Protein AF-A0A370KWW2-F1 (afdb_monomer_lite)

Radius of gyration: 15.04 Å; chains: 1; bounding box: 36×38×36 Å

Sequence (136 aa):
MAMVPVIGCPPPLTTPASGVYLFSEGGEHLYVGRSNRLRKRYFLHCRPGSQQNQASFAFRLAREATQQLEASYTKDGGRKQMVLQDGFRTAFEEAKARIRRMSYRFVEEADQTRQALLELYVSIALETPYNDFNTH

Structure (mmCIF, N/CA/C/O backbone):
data_AF-A0A370KWW2-F1
#
_entry.id   AF-A0A370KWW2-F1
#
loop_
_atom_site.group_PDB
_atom_site.id
_atom_site.type_symbol
_atom_site.label_atom_id
_atom_site.label_alt_id
_atom_site.label_comp_id
_atom_site.label_asym_id
_atom_site.label_entity_id
_atom_site.label_seq_id
_atom_site.pdbx_PDB_ins_code
_atom_site.Cartn_x
_atom_site.Cartn_y
_atom_site.Cartn_z
_atom_site.occupancy
_atom_site.B_iso_or_equiv
_atom_site.auth_seq_id
_atom_site.auth_comp_id
_atom_site.auth_asym_id
_atom_site.auth_atom_id
_atom_site.pdbx_PDB_model_num
ATOM 1 N N . MET A 1 1 ? 8.832 -15.904 -16.272 1.00 55.75 1 MET A N 1
ATOM 2 C CA . MET A 1 1 ? 8.065 -16.583 -15.202 1.00 55.75 1 MET A CA 1
ATOM 3 C C . MET A 1 1 ? 7.431 -15.525 -14.318 1.00 55.75 1 MET A C 1
ATOM 5 O O . MET A 1 1 ? 8.080 -14.516 -14.071 1.00 55.75 1 MET A O 1
ATOM 9 N N . ALA A 1 2 ? 6.183 -15.720 -13.887 1.00 75.88 2 ALA A N 1
ATOM 10 C CA . ALA A 1 2 ? 5.545 -14.815 -12.933 1.00 75.88 2 ALA A CA 1
ATOM 11 C C . ALA A 1 2 ? 6.259 -14.900 -11.576 1.00 75.88 2 ALA A C 1
ATOM 13 O O . ALA A 1 2 ? 6.710 -15.973 -11.176 1.00 75.88 2 ALA A O 1
ATOM 14 N N . MET A 1 3 ? 6.383 -13.774 -10.876 1.00 86.81 3 MET A N 1
ATOM 15 C CA . MET A 1 3 ? 7.008 -13.763 -9.557 1.00 86.81 3 MET A CA 1
ATOM 16 C C . MET A 1 3 ? 6.198 -14.579 -8.539 1.00 86.81 3 MET A C 1
ATOM 18 O O . MET A 1 3 ? 4.963 -14.551 -8.539 1.00 86.81 3 MET A O 1
ATOM 22 N N . VAL A 1 4 ? 6.895 -15.234 -7.613 1.00 90.38 4 VAL A N 1
ATOM 23 C CA . VAL A 1 4 ? 6.257 -15.844 -6.443 1.00 90.38 4 VAL A CA 1
ATOM 24 C C . VAL A 1 4 ? 5.911 -14.729 -5.441 1.00 90.38 4 VAL A C 1
ATOM 26 O O . VAL A 1 4 ? 6.783 -13.911 -5.136 1.00 90.38 4 VAL A O 1
ATOM 29 N N . PRO A 1 5 ? 4.664 -14.642 -4.939 1.00 92.38 5 PRO A N 1
ATOM 30 C CA . PRO A 1 5 ? 4.295 -13.629 -3.956 1.00 92.38 5 PRO A CA 1
ATOM 31 C C . PRO A 1 5 ? 5.030 -13.827 -2.631 1.00 92.38 5 PRO A C 1
ATOM 33 O O . PRO A 1 5 ? 5.235 -14.954 -2.184 1.00 92.38 5 PRO A O 1
ATOM 36 N N . VAL A 1 6 ? 5.347 -12.724 -1.958 1.00 93.62 6 VAL A N 1
ATOM 37 C CA . VAL A 1 6 ? 5.810 -12.743 -0.566 1.00 93.62 6 VAL A CA 1
ATOM 38 C C . VAL A 1 6 ? 4.588 -12.686 0.346 1.00 93.62 6 VAL A C 1
ATOM 40 O O . VAL A 1 6 ? 3.743 -11.814 0.168 1.00 93.62 6 VAL A O 1
ATOM 43 N N . ILE A 1 7 ? 4.473 -13.598 1.313 1.00 92.44 7 ILE A N 1
ATOM 44 C CA . ILE A 1 7 ? 3.294 -13.709 2.186 1.00 92.44 7 ILE A CA 1
ATOM 45 C C . ILE A 1 7 ? 3.735 -13.714 3.648 1.00 92.44 7 ILE A C 1
ATOM 47 O O . ILE A 1 7 ? 4.628 -14.470 4.025 1.00 92.44 7 ILE A O 1
ATOM 51 N N . GLY A 1 8 ? 3.105 -12.883 4.484 1.00 82.94 8 GLY A N 1
ATOM 52 C CA . GLY A 1 8 ? 3.254 -12.924 5.946 1.00 82.94 8 GLY A CA 1
ATOM 53 C C . GLY A 1 8 ? 4.632 -12.524 6.493 1.00 82.94 8 GLY A C 1
ATOM 54 O O . GLY A 1 8 ? 4.814 -12.432 7.710 1.00 82.94 8 GLY A O 1
ATOM 55 N N . CYS A 1 9 ? 5.601 -12.237 5.627 1.00 87.38 9 CYS A N 1
ATOM 56 C CA . CYS A 1 9 ? 6.950 -11.824 5.982 1.00 87.38 9 CYS A CA 1
ATOM 57 C C . CYS A 1 9 ? 7.374 -10.585 5.177 1.00 87.38 9 CYS A C 1
ATOM 59 O O . CYS A 1 9 ? 6.766 -10.254 4.158 1.00 87.38 9 CYS A O 1
ATOM 61 N N . PRO A 1 10 ? 8.387 -9.834 5.637 1.00 89.19 10 PRO A N 1
ATOM 62 C CA . PRO A 1 10 ? 8.954 -8.767 4.830 1.00 89.19 10 PRO A CA 1
ATOM 63 C C . PRO A 1 10 ? 9.483 -9.291 3.486 1.00 89.19 10 PRO A C 1
ATOM 65 O O . PRO A 1 10 ? 10.073 -10.372 3.469 1.00 89.19 10 PRO A O 1
ATOM 68 N N . PRO A 1 11 ? 9.382 -8.505 2.395 1.00 93.31 11 PRO A N 1
ATOM 69 C CA . PRO A 1 11 ? 10.062 -8.796 1.129 1.00 93.31 11 PRO A CA 1
ATOM 70 C C . PRO A 1 11 ? 11.548 -9.097 1.364 1.00 93.31 11 PRO A C 1
ATOM 72 O O . PRO A 1 11 ? 12.080 -8.602 2.356 1.00 93.31 11 PRO A O 1
ATOM 75 N N . PRO A 1 12 ? 12.255 -9.865 0.518 1.00 93.19 12 PRO A N 1
ATOM 76 C CA . PRO A 1 12 ? 13.677 -10.187 0.706 1.00 93.19 12 PRO A CA 1
ATOM 77 C C . PRO A 1 12 ? 14.591 -8.959 0.540 1.00 93.19 12 PRO A C 1
ATOM 79 O O . PRO A 1 12 ? 14.165 -7.905 0.064 1.00 93.19 12 PRO A O 1
ATOM 82 N N . LEU A 1 13 ? 15.851 -9.028 0.990 1.00 93.06 13 LEU A N 1
ATOM 83 C CA . LEU A 1 13 ? 16.800 -7.903 0.840 1.00 93.06 13 LEU A CA 1
ATOM 84 C C . LEU A 1 13 ? 17.185 -7.659 -0.624 1.00 93.06 13 LEU A C 1
ATOM 86 O O . LEU A 1 13 ? 17.543 -6.545 -0.977 1.00 93.06 13 LEU A O 1
ATOM 90 N N . THR A 1 14 ? 17.017 -8.676 -1.466 1.00 93.50 14 THR A N 1
ATOM 91 C CA . THR A 1 14 ? 17.179 -8.633 -2.923 1.00 93.50 14 THR A CA 1
ATOM 92 C C . THR A 1 14 ? 15.999 -7.983 -3.654 1.00 93.50 14 THR A C 1
ATOM 94 O O . THR A 1 14 ? 15.993 -7.951 -4.879 1.00 93.50 14 THR A O 1
ATOM 97 N N . THR A 1 15 ? 14.987 -7.479 -2.934 1.00 95.00 15 THR A N 1
ATOM 98 C CA . THR A 1 15 ? 13.885 -6.716 -3.543 1.00 95.00 15 THR A CA 1
ATOM 99 C C . THR A 1 15 ? 14.461 -5.509 -4.295 1.00 95.00 15 THR A C 1
ATOM 101 O O . THR A 1 15 ? 15.233 -4.764 -3.682 1.00 95.00 15 THR A O 1
ATOM 104 N N . PRO A 1 16 ? 14.070 -5.268 -5.561 1.00 95.88 16 PRO A N 1
ATOM 105 C CA . PRO A 1 16 ? 14.491 -4.088 -6.308 1.00 95.88 16 PRO A CA 1
ATOM 106 C C . PRO A 1 16 ? 14.210 -2.790 -5.549 1.00 95.88 16 PRO A C 1
ATOM 108 O O . PRO A 1 16 ? 13.286 -2.704 -4.731 1.00 95.88 16 PRO A O 1
ATOM 111 N N . ALA A 1 17 ? 15.005 -1.756 -5.813 1.00 95.88 17 ALA A N 1
ATOM 112 C CA . ALA A 1 17 ? 14.837 -0.480 -5.127 1.00 95.88 17 ALA A CA 1
ATOM 113 C C . ALA A 1 17 ? 13.503 0.181 -5.508 1.00 95.88 17 ALA A C 1
ATOM 115 O O . ALA A 1 17 ? 12.740 0.587 -4.624 1.00 95.88 17 ALA A O 1
ATOM 116 N N . SER A 1 18 ? 13.211 0.244 -6.808 1.00 97.69 18 SER A N 1
ATOM 117 C CA . SER A 1 18 ? 12.091 0.989 -7.376 1.00 97.69 18 SER A CA 1
ATOM 118 C C . SER A 1 18 ? 11.199 0.152 -8.287 1.00 97.69 18 SER A C 1
ATOM 120 O O . SER A 1 18 ? 11.667 -0.784 -8.932 1.00 97.69 18 SER A O 1
ATOM 122 N N . GLY A 1 19 ? 9.920 0.510 -8.361 1.00 97.94 19 GLY A N 1
ATOM 123 C CA . GLY A 1 19 ? 8.976 -0.136 -9.262 1.00 97.94 19 GLY A CA 1
ATOM 124 C C . GLY A 1 19 ? 7.533 -0.054 -8.789 1.00 97.94 19 GLY A C 1
ATOM 125 O O . GLY A 1 19 ? 7.166 0.802 -7.975 1.00 97.94 19 GLY A O 1
ATOM 126 N N . VAL A 1 20 ? 6.723 -0.987 -9.282 1.00 98.31 20 VAL A N 1
ATOM 127 C CA . VAL A 1 20 ? 5.297 -1.122 -8.959 1.00 98.31 20 VAL A CA 1
ATOM 128 C C . VAL A 1 20 ? 5.089 -2.347 -8.078 1.00 98.31 20 VAL A C 1
ATOM 130 O O . VAL A 1 20 ? 5.753 -3.364 -8.259 1.00 98.31 20 VAL A O 1
ATOM 133 N N . TYR A 1 21 ? 4.180 -2.253 -7.113 1.00 97.69 21 TYR A N 1
ATOM 134 C CA . TYR A 1 21 ? 3.802 -3.331 -6.208 1.00 97.69 21 TYR A CA 1
ATOM 135 C C . TYR A 1 21 ? 2.292 -3.531 -6.151 1.00 97.69 21 TYR A C 1
ATOM 137 O O . TYR A 1 21 ? 1.522 -2.618 -6.432 1.00 97.69 21 TYR A O 1
ATOM 145 N N . LEU A 1 22 ? 1.889 -4.727 -5.734 1.00 97.88 22 LEU A N 1
ATOM 146 C CA . LEU A 1 22 ? 0.509 -5.181 -5.647 1.00 97.88 22 LEU A CA 1
ATOM 147 C C . LEU A 1 22 ? 0.295 -5.938 -4.332 1.00 97.88 22 LEU A C 1
ATOM 149 O O . LEU A 1 22 ? 1.064 -6.844 -4.004 1.00 97.88 22 LEU A O 1
ATOM 153 N N . PHE A 1 23 ? -0.773 -5.593 -3.618 1.00 98.06 23 PHE A N 1
ATOM 154 C CA . PHE A 1 23 ? -1.318 -6.386 -2.521 1.00 98.06 23 PHE A CA 1
ATOM 155 C C . PHE A 1 23 ? -2.524 -7.199 -2.997 1.00 98.06 23 PHE A C 1
ATOM 157 O O . PHE A 1 23 ? -3.380 -6.703 -3.733 1.00 98.06 23 PHE A O 1
ATOM 164 N N . SER A 1 24 ? -2.586 -8.461 -2.585 1.00 97.50 24 SER A N 1
ATOM 165 C CA . SER A 1 24 ? -3.676 -9.381 -2.918 1.00 97.50 24 SER A CA 1
ATOM 166 C C . SER A 1 24 ? -4.073 -10.232 -1.714 1.00 97.50 24 SER A C 1
ATOM 168 O O . SER A 1 24 ? -3.217 -10.619 -0.918 1.00 97.50 24 SER A O 1
ATOM 170 N N . GLU A 1 25 ? -5.350 -10.570 -1.602 1.00 96.44 25 GLU A N 1
ATOM 171 C CA . GLU A 1 25 ? -5.898 -11.409 -0.533 1.00 96.44 25 GLU A CA 1
ATOM 172 C C . GLU A 1 25 ? -6.918 -12.380 -1.126 1.00 96.44 25 GLU A C 1
ATOM 174 O O . GLU A 1 25 ? -7.684 -11.994 -1.995 1.00 96.44 25 GLU A O 1
ATOM 179 N N . GLY A 1 26 ? -6.897 -13.654 -0.722 1.00 92.94 26 GLY A N 1
ATOM 180 C CA . GLY A 1 26 ? -7.893 -14.631 -1.191 1.00 92.94 26 GLY A CA 1
ATOM 181 C C . GLY A 1 26 ? -7.923 -14.884 -2.708 1.00 92.94 26 GLY A C 1
ATOM 182 O O . GLY A 1 26 ? -8.886 -15.452 -3.200 1.00 92.94 26 GLY A O 1
ATOM 183 N N . GLY A 1 27 ? -6.888 -14.479 -3.452 1.00 90.88 27 GLY A N 1
ATOM 184 C CA . GLY A 1 27 ? -6.866 -14.529 -4.921 1.00 90.88 27 GLY A CA 1
ATOM 185 C C . GLY A 1 27 ? -7.273 -13.217 -5.599 1.00 90.88 27 GLY A C 1
ATOM 186 O O . GLY A 1 27 ? -6.996 -13.053 -6.782 1.00 90.88 27 GLY A O 1
ATOM 187 N N . GLU A 1 28 ? -7.817 -12.257 -4.853 1.00 96.44 28 GLU A N 1
ATOM 188 C CA . GLU A 1 28 ? -8.238 -10.953 -5.364 1.00 96.44 28 GLU A CA 1
ATOM 189 C C . GLU A 1 28 ? -7.110 -9.921 -5.316 1.00 96.44 28 GLU A C 1
ATOM 191 O O . GLU A 1 28 ? -6.286 -9.891 -4.395 1.00 96.44 28 GLU A O 1
ATOM 196 N N . HIS A 1 29 ? -7.074 -9.043 -6.315 1.00 97.56 29 HIS A N 1
ATOM 197 C CA . HIS A 1 29 ? -6.109 -7.956 -6.427 1.00 97.56 29 HIS A CA 1
ATOM 198 C C . HIS A 1 29 ? -6.703 -6.682 -5.835 1.00 97.56 29 HIS A C 1
ATOM 200 O O . HIS A 1 29 ? -7.674 -6.151 -6.352 1.00 97.56 29 HIS A O 1
ATOM 206 N N . LEU A 1 30 ? -6.129 -6.188 -4.736 1.00 97.81 30 LEU A N 1
ATOM 207 C CA . LEU A 1 30 ? -6.792 -5.164 -3.926 1.00 97.81 30 LEU A CA 1
ATOM 208 C C . LEU A 1 30 ? -6.211 -3.768 -4.126 1.00 97.81 30 LEU A C 1
ATOM 210 O O . LEU A 1 30 ? -6.953 -2.792 -4.227 1.00 97.81 30 LEU A O 1
ATOM 214 N N . TYR A 1 31 ? -4.882 -3.663 -4.150 1.00 98.06 31 TYR A N 1
ATOM 215 C CA . TYR A 1 31 ? -4.211 -2.369 -4.168 1.00 98.06 31 TYR A CA 1
ATOM 216 C C . TYR A 1 31 ? -2.878 -2.418 -4.900 1.00 98.06 31 TYR A C 1
ATOM 218 O O . TYR A 1 31 ? -1.985 -3.188 -4.536 1.00 98.06 31 TYR A O 1
ATOM 226 N N . VAL A 1 32 ? -2.723 -1.531 -5.873 1.00 98.12 32 VAL A N 1
ATOM 227 C CA . VAL A 1 32 ? -1.484 -1.271 -6.603 1.00 98.12 32 VAL A CA 1
ATOM 228 C C . VAL A 1 32 ? -0.857 0.014 -6.083 1.00 98.12 32 VAL A C 1
ATOM 230 O O . VAL A 1 32 ? -1.549 0.977 -5.753 1.00 98.12 32 VAL A O 1
ATOM 233 N N . GLY A 1 33 ? 0.467 0.070 -6.040 1.00 97.19 33 GLY A N 1
ATOM 234 C CA . GLY A 1 33 ? 1.142 1.351 -5.927 1.00 97.19 33 GLY A CA 1
ATOM 235 C C . GLY A 1 33 ? 2.536 1.338 -6.526 1.00 97.19 33 GLY A C 1
ATOM 236 O O . GLY A 1 33 ? 3.084 0.279 -6.812 1.00 97.19 33 GLY A O 1
ATOM 237 N N . ARG A 1 34 ? 3.157 2.509 -6.644 1.00 97.12 34 ARG A N 1
ATOM 238 C CA . ARG A 1 34 ? 4.580 2.629 -7.010 1.00 97.12 34 ARG A CA 1
ATOM 239 C C . ARG A 1 34 ? 5.457 3.174 -5.892 1.00 97.12 34 ARG A C 1
ATOM 241 O O . ARG A 1 34 ? 4.981 3.786 -4.930 1.00 97.12 34 ARG A O 1
ATOM 248 N N . SER A 1 35 ? 6.757 2.912 -5.970 1.00 97.50 35 SER A N 1
ATOM 249 C CA . SER A 1 35 ? 7.726 3.442 -5.013 1.00 97.50 35 SER A CA 1
ATOM 250 C C . SER A 1 35 ? 9.149 3.365 -5.535 1.00 97.50 35 SER A C 1
ATOM 252 O O . SER A 1 35 ? 9.519 2.378 -6.150 1.00 97.50 35 SER A O 1
ATOM 254 N N . ASN A 1 36 ? 9.988 4.317 -5.118 1.00 97.69 36 ASN A N 1
ATOM 255 C CA . ASN A 1 36 ? 11.448 4.237 -5.257 1.00 97.69 36 ASN A CA 1
ATOM 256 C C . ASN A 1 36 ? 12.137 3.508 -4.094 1.00 97.69 36 ASN A C 1
ATOM 258 O O . ASN A 1 36 ? 13.359 3.549 -3.967 1.00 97.69 36 ASN A O 1
ATOM 262 N N . ARG A 1 37 ? 11.351 2.928 -3.177 1.00 96.75 37 ARG A N 1
ATOM 263 C CA . ARG A 1 37 ? 11.828 2.154 -2.024 1.00 96.75 37 ARG A CA 1
ATOM 264 C C . ARG A 1 37 ? 10.840 1.024 -1.709 1.00 96.75 37 ARG A C 1
ATOM 266 O O . ARG A 1 37 ? 10.222 1.045 -0.643 1.00 96.75 37 ARG A O 1
ATOM 273 N N . LEU A 1 38 ? 10.677 0.056 -2.614 1.00 96.94 38 LEU A N 1
ATOM 274 C CA . LEU A 1 38 ? 9.656 -1.010 -2.548 1.00 96.94 38 LEU A CA 1
ATOM 275 C C . LEU A 1 38 ? 9.597 -1.712 -1.184 1.00 96.94 38 LEU A C 1
ATOM 277 O O . LEU A 1 38 ? 8.570 -1.682 -0.502 1.00 96.94 38 LEU A O 1
ATOM 281 N N . ARG A 1 39 ? 10.735 -2.239 -0.712 1.00 96.56 39 ARG A N 1
ATOM 282 C CA . ARG A 1 39 ? 10.822 -2.902 0.601 1.00 96.56 39 ARG A CA 1
ATOM 283 C C . ARG A 1 39 ? 10.386 -1.980 1.747 1.00 96.56 39 ARG A C 1
ATOM 285 O O . ARG A 1 39 ? 9.675 -2.409 2.652 1.00 96.56 39 ARG A O 1
ATOM 292 N N . LYS A 1 40 ? 10.789 -0.703 1.725 1.00 96.56 40 LYS A N 1
ATOM 293 C CA . LYS A 1 40 ? 10.369 0.281 2.740 1.00 96.56 40 LYS A CA 1
ATOM 294 C C . LYS A 1 40 ? 8.869 0.552 2.644 1.00 96.56 40 LYS A C 1
ATOM 296 O O . LYS A 1 40 ? 8.214 0.664 3.676 1.00 96.56 40 LYS A O 1
ATOM 301 N N . ARG A 1 41 ? 8.325 0.652 1.429 1.00 96.56 41 ARG A N 1
ATOM 302 C CA . ARG A 1 41 ? 6.905 0.921 1.186 1.00 96.56 41 ARG A CA 1
ATOM 303 C C . ARG A 1 41 ? 6.010 -0.201 1.703 1.00 96.56 41 ARG A C 1
ATOM 305 O O . ARG A 1 41 ? 4.987 0.119 2.295 1.00 96.56 41 ARG A O 1
ATOM 312 N N . TYR A 1 42 ? 6.429 -1.463 1.585 1.00 96.56 42 TYR A N 1
ATOM 313 C CA . TYR A 1 42 ? 5.757 -2.587 2.246 1.00 96.56 42 TYR A CA 1
ATOM 314 C C . TYR A 1 42 ? 5.591 -2.336 3.753 1.00 96.56 42 TYR A C 1
ATOM 316 O O . TYR A 1 42 ? 4.472 -2.318 4.261 1.00 96.56 42 TYR A O 1
ATOM 324 N N . PHE A 1 43 ? 6.686 -2.033 4.464 1.00 96.38 43 PHE A N 1
ATOM 325 C CA . PHE A 1 43 ? 6.616 -1.751 5.902 1.00 96.38 43 PHE A CA 1
ATOM 326 C C . PHE A 1 43 ? 5.733 -0.549 6.224 1.00 96.38 43 PHE A C 1
ATOM 328 O O . PHE A 1 43 ? 5.028 -0.573 7.225 1.00 96.38 43 PHE A O 1
ATOM 335 N N . LEU A 1 44 ? 5.763 0.494 5.391 1.00 96.56 44 LEU A N 1
ATOM 336 C CA . LEU A 1 44 ? 4.930 1.676 5.592 1.00 96.56 44 LEU A CA 1
ATOM 337 C C . LEU A 1 44 ? 3.428 1.385 5.505 1.00 96.56 44 LEU A C 1
ATOM 339 O O . LEU A 1 44 ? 2.664 2.145 6.083 1.00 96.56 44 LEU A O 1
ATOM 343 N N . HIS A 1 45 ? 3.008 0.320 4.820 1.00 96.00 45 HIS A N 1
ATOM 344 C CA . HIS A 1 45 ? 1.598 -0.069 4.746 1.00 96.00 45 HIS A CA 1
ATOM 345 C C . HIS A 1 45 ? 1.138 -0.955 5.905 1.00 96.00 45 HIS A C 1
ATOM 347 O O . HIS A 1 45 ? -0.056 -0.996 6.176 1.00 96.00 45 HIS A O 1
ATOM 353 N N . CYS A 1 46 ? 2.048 -1.659 6.586 1.00 94.88 46 CYS 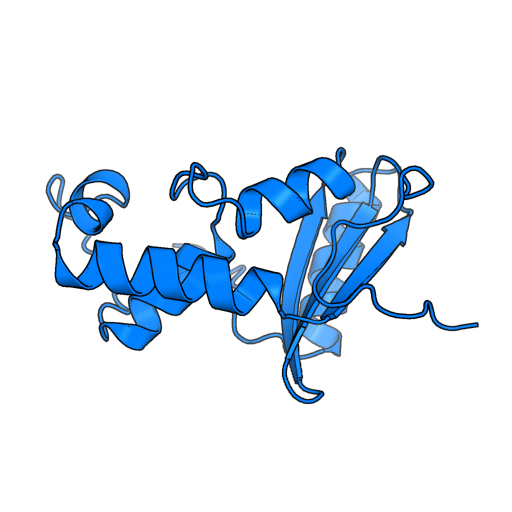A N 1
ATOM 354 C CA . CYS A 1 46 ? 1.668 -2.717 7.528 1.00 94.88 46 CYS A CA 1
ATOM 355 C C . CYS A 1 46 ? 2.311 -2.622 8.923 1.00 94.88 46 CYS A C 1
ATOM 357 O O . CYS A 1 46 ? 2.011 -3.439 9.796 1.00 94.88 46 CYS A O 1
ATOM 359 N N . ARG A 1 47 ? 3.259 -1.705 9.161 1.00 94.81 47 ARG A N 1
ATOM 360 C CA . ARG A 1 47 ? 3.924 -1.586 10.468 1.00 94.81 47 ARG A CA 1
ATOM 361 C C . ARG A 1 47 ? 2.994 -0.877 11.464 1.00 94.81 47 ARG A C 1
ATOM 363 O O . ARG A 1 47 ? 2.448 0.163 11.112 1.00 94.81 47 ARG A O 1
ATOM 370 N N . PRO A 1 48 ? 2.897 -1.333 12.728 1.00 92.31 48 PRO A N 1
ATOM 371 C CA . PRO A 1 48 ? 2.058 -0.672 13.734 1.00 92.31 48 PRO A CA 1
ATOM 372 C C . PRO A 1 48 ? 2.338 0.832 13.887 1.00 92.31 48 PRO A C 1
ATOM 374 O O . PRO A 1 48 ? 1.419 1.632 13.933 1.00 92.31 48 PRO A O 1
ATOM 377 N N . GLY A 1 49 ? 3.603 1.261 13.835 1.00 92.38 49 GLY A N 1
ATOM 378 C CA . GLY A 1 49 ? 3.961 2.687 13.919 1.00 92.38 49 GLY A CA 1
ATOM 379 C C . GLY A 1 49 ? 3.714 3.524 12.653 1.00 92.38 49 GLY A C 1
ATOM 380 O O . GLY A 1 49 ? 4.062 4.703 12.641 1.00 92.38 49 GLY A O 1
ATOM 381 N N . SER A 1 50 ? 3.192 2.942 11.569 1.00 92.19 50 SER A N 1
ATOM 382 C CA . SER A 1 50 ? 2.942 3.673 10.325 1.00 92.19 50 SER A CA 1
ATOM 383 C C . SER A 1 50 ? 1.724 4.579 10.435 1.00 92.19 50 SER A C 1
ATOM 385 O O . SER A 1 50 ? 0.640 4.154 10.836 1.00 92.19 50 SER A O 1
ATOM 387 N N . GLN A 1 51 ? 1.923 5.834 10.040 1.00 91.25 51 GLN A N 1
ATOM 388 C CA . GLN A 1 51 ? 0.899 6.874 10.075 1.00 91.25 51 GLN A CA 1
ATOM 389 C C . GLN A 1 51 ? -0.017 6.797 8.844 1.00 91.25 51 GLN A C 1
ATOM 391 O O . GLN A 1 51 ? 0.339 6.250 7.800 1.00 91.25 51 GLN A O 1
ATOM 396 N N . GLN A 1 52 ? -1.188 7.418 8.928 1.00 86.50 52 GLN A N 1
ATOM 397 C CA . GLN A 1 52 ? -2.207 7.478 7.876 1.00 86.50 52 GLN A CA 1
ATOM 398 C C . GLN A 1 52 ? -1.732 8.059 6.538 1.00 86.50 52 GLN A C 1
ATOM 400 O O . GLN A 1 52 ? -2.231 7.679 5.484 1.00 86.50 52 GLN A O 1
ATOM 405 N N . ASN A 1 53 ? -0.754 8.968 6.547 1.00 87.12 53 ASN A N 1
ATOM 406 C CA . ASN A 1 53 ? -0.154 9.501 5.318 1.00 87.12 53 ASN A CA 1
ATOM 407 C C . ASN A 1 53 ? 0.845 8.526 4.665 1.00 87.12 53 ASN A C 1
ATOM 409 O O . ASN A 1 53 ? 1.222 8.712 3.511 1.00 87.12 53 ASN A O 1
ATOM 413 N N . GLN A 1 54 ? 1.284 7.499 5.394 1.00 92.31 54 GLN A N 1
ATOM 414 C CA . GLN A 1 54 ? 2.209 6.472 4.922 1.00 92.31 54 GLN A CA 1
ATOM 415 C C . GLN A 1 54 ? 1.467 5.206 4.475 1.00 92.31 54 GLN A C 1
ATOM 417 O O . GLN A 1 54 ? 1.817 4.653 3.432 1.00 92.31 54 GLN A O 1
ATOM 422 N N . ALA A 1 55 ? 0.436 4.799 5.223 1.00 93.81 55 ALA A N 1
ATOM 423 C CA . ALA A 1 55 ? -0.369 3.598 4.993 1.00 93.81 55 ALA A CA 1
ATOM 424 C C . ALA A 1 55 ? -1.715 3.935 4.326 1.00 93.81 55 ALA A C 1
ATOM 426 O O . ALA A 1 55 ? -2.788 3.693 4.879 1.00 93.81 55 ALA A O 1
ATOM 427 N N . SER A 1 56 ? -1.666 4.527 3.130 1.00 92.50 56 SER A N 1
ATOM 428 C CA . SER A 1 56 ? -2.869 4.966 2.407 1.00 92.50 56 SER A CA 1
ATOM 429 C C . SER A 1 56 ? -3.858 3.830 2.138 1.00 92.50 56 SER A C 1
ATOM 431 O O . SER A 1 56 ? -5.062 4.064 2.163 1.00 92.50 56 SER A O 1
ATOM 433 N N . PHE A 1 57 ? -3.365 2.608 1.915 1.00 95.88 57 PHE A N 1
ATOM 434 C CA . PHE A 1 57 ? -4.223 1.444 1.707 1.00 95.88 57 PHE A CA 1
ATOM 435 C C . PHE A 1 57 ? -4.940 1.033 3.002 1.00 95.88 57 PHE A C 1
ATOM 437 O O . PHE A 1 57 ? -6.160 0.899 3.004 1.00 95.88 57 PHE A O 1
ATOM 444 N N . ALA A 1 58 ? -4.219 0.965 4.129 1.00 96.44 58 ALA A N 1
ATOM 445 C CA . ALA A 1 58 ? -4.821 0.685 5.435 1.00 96.44 58 ALA A CA 1
ATOM 446 C C . ALA A 1 58 ? -5.901 1.713 5.800 1.00 96.44 58 ALA A C 1
ATOM 448 O O . ALA A 1 58 ? -6.937 1.367 6.355 1.00 96.44 58 ALA A O 1
ATOM 449 N N . PHE A 1 59 ? -5.683 2.981 5.441 1.00 93.44 59 PHE A N 1
ATOM 450 C CA . PHE A 1 59 ? -6.660 4.040 5.669 1.00 93.44 59 PHE A CA 1
ATOM 451 C C . PHE A 1 59 ? -7.947 3.823 4.860 1.00 93.44 59 PHE A C 1
ATOM 453 O O . PHE A 1 59 ? -9.032 4.034 5.389 1.00 93.44 59 PHE A O 1
ATOM 460 N N . ARG A 1 60 ? -7.849 3.375 3.598 1.00 93.12 60 ARG A N 1
ATOM 461 C CA . ARG A 1 60 ? -9.023 3.054 2.763 1.00 93.12 60 ARG A CA 1
ATOM 462 C C . ARG A 1 60 ? -9.819 1.880 3.339 1.00 93.12 60 ARG A C 1
ATOM 464 O O . ARG A 1 60 ? -11.030 2.001 3.477 1.00 93.12 60 ARG A O 1
ATOM 471 N N . LEU A 1 61 ? -9.135 0.815 3.760 1.00 95.56 61 LEU A N 1
ATOM 472 C CA . LEU A 1 61 ? -9.761 -0.327 4.436 1.00 95.56 61 LEU A CA 1
ATOM 473 C C . LEU A 1 61 ? -10.471 0.086 5.734 1.00 95.56 61 LEU A C 1
ATOM 475 O O . LEU A 1 61 ? -11.586 -0.348 5.995 1.00 95.56 61 LEU A O 1
ATOM 479 N N . ALA A 1 62 ? -9.854 0.963 6.533 1.00 94.88 62 ALA A N 1
ATOM 480 C CA . ALA A 1 62 ? -10.459 1.454 7.769 1.00 94.88 62 ALA A CA 1
ATOM 481 C C . ALA A 1 62 ? -11.729 2.283 7.515 1.00 94.88 62 ALA A C 1
ATOM 483 O O . ALA A 1 62 ? -12.704 2.154 8.253 1.00 94.88 62 ALA A O 1
ATOM 484 N N . ARG A 1 63 ? -11.750 3.109 6.459 1.00 91.38 63 ARG A N 1
ATOM 485 C CA . ARG A 1 63 ? -12.952 3.866 6.059 1.00 91.38 63 ARG A CA 1
ATOM 486 C C . ARG A 1 63 ? -14.096 2.955 5.651 1.00 91.38 63 ARG A C 1
ATOM 488 O O . ARG A 1 63 ? -15.226 3.203 6.046 1.00 91.38 63 ARG A O 1
ATOM 495 N N . GLU A 1 64 ? -13.798 1.916 4.882 1.00 92.75 64 GLU A N 1
ATOM 496 C CA . GLU A 1 64 ? -14.791 0.919 4.492 1.00 92.75 64 GLU A CA 1
ATOM 497 C C . GLU A 1 64 ? -15.345 0.178 5.713 1.00 92.75 64 GLU A C 1
ATOM 499 O O . GLU A 1 64 ? -16.557 0.146 5.907 1.00 92.75 64 GLU A O 1
ATOM 504 N N . ALA A 1 65 ? -14.469 -0.309 6.598 1.00 92.75 65 ALA A N 1
ATOM 505 C CA . ALA A 1 65 ? -14.862 -1.019 7.816 1.00 92.75 65 ALA A CA 1
ATOM 506 C C . ALA A 1 65 ? -15.706 -0.163 8.778 1.00 92.75 65 ALA A C 1
ATOM 508 O O . ALA A 1 65 ? -16.562 -0.682 9.489 1.00 92.75 65 ALA A O 1
ATOM 509 N N . THR A 1 66 ? -15.476 1.151 8.801 1.00 91.12 66 THR A N 1
ATOM 510 C CA . THR A 1 66 ? -16.224 2.107 9.638 1.00 91.12 66 THR A CA 1
ATOM 511 C C . THR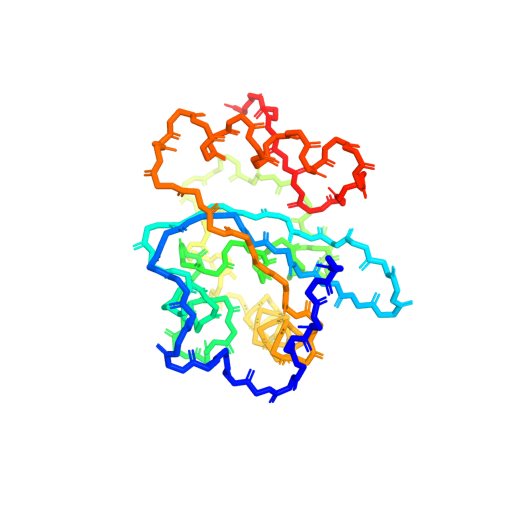 A 1 66 ? -17.393 2.775 8.914 1.00 91.12 66 THR A C 1
ATOM 513 O O . THR A 1 66 ? -18.049 3.634 9.498 1.00 91.12 66 THR A O 1
ATOM 516 N N . GLN A 1 67 ? -17.653 2.412 7.652 1.00 86.75 67 GLN A N 1
ATOM 517 C CA . GLN A 1 67 ? -18.644 3.046 6.773 1.00 86.75 67 GLN A CA 1
ATOM 518 C C . GLN A 1 67 ? -18.469 4.574 6.621 1.00 86.75 67 GLN A C 1
ATOM 520 O O . GLN A 1 67 ? -19.395 5.290 6.246 1.00 86.75 67 GLN A O 1
ATOM 525 N N . GLN A 1 68 ? -17.260 5.094 6.860 1.00 78.62 68 GLN A N 1
ATOM 526 C CA . GLN A 1 68 ? -16.900 6.510 6.714 1.00 78.62 68 GLN A CA 1
ATOM 527 C C . GLN A 1 68 ? -16.320 6.786 5.315 1.00 78.62 68 GLN A C 1
ATOM 529 O O . GLN A 1 68 ? -15.176 7.233 5.160 1.00 78.62 68 GLN A O 1
ATOM 534 N N . LEU A 1 69 ? -17.097 6.468 4.275 1.00 68.75 69 LEU A N 1
ATOM 535 C CA . LEU A 1 69 ? -16.661 6.473 2.870 1.00 68.75 69 LEU A CA 1
ATOM 536 C C . LEU A 1 69 ? -16.533 7.879 2.256 1.00 68.75 69 LEU A C 1
ATOM 538 O O . LEU A 1 69 ? -15.702 8.082 1.370 1.00 68.75 69 LEU A O 1
ATOM 542 N N . GLU A 1 70 ? -17.260 8.866 2.782 1.00 62.53 70 GLU A N 1
ATOM 543 C CA . GLU A 1 70 ? -17.260 10.254 2.297 1.00 62.53 70 GLU A CA 1
ATOM 544 C C . GLU A 1 70 ? -16.193 11.110 2.981 1.00 62.53 70 GLU A C 1
ATOM 546 O O . GLU A 1 70 ? -15.932 10.973 4.181 1.00 62.53 70 GLU A O 1
ATOM 551 N N . ALA A 1 71 ? -15.475 11.925 2.201 1.00 59.34 71 ALA A N 1
ATOM 552 C CA . ALA A 1 71 ? -14.462 12.818 2.753 1.00 59.34 71 ALA A CA 1
ATOM 553 C C . ALA A 1 71 ? -15.180 14.014 3.383 1.00 59.34 71 ALA A C 1
ATOM 555 O O . ALA A 1 71 ? -15.807 14.804 2.683 1.00 59.34 71 ALA A O 1
ATOM 556 N N . SER A 1 72 ? -15.104 14.180 4.704 1.00 55.44 72 SER A N 1
ATOM 557 C CA . SER A 1 72 ? -15.645 15.387 5.325 1.00 55.44 72 SER A CA 1
ATOM 558 C C . SER A 1 72 ? -14.726 16.567 4.997 1.00 55.44 72 SER A C 1
ATOM 560 O O . SER A 1 72 ? -13.630 16.674 5.549 1.00 55.44 72 SER A O 1
ATOM 562 N N . TYR A 1 73 ? -15.171 17.464 4.113 1.00 52.22 73 TYR A N 1
ATOM 563 C CA . TYR A 1 73 ? -14.481 18.708 3.730 1.00 52.22 73 TYR A CA 1
ATOM 564 C C . TYR A 1 73 ? -14.471 19.779 4.848 1.00 52.22 73 TYR A C 1
ATOM 566 O O . TYR A 1 73 ? -14.312 20.971 4.590 1.00 52.22 73 TYR A O 1
ATOM 574 N N . THR A 1 74 ? -14.635 19.381 6.111 1.00 50.09 74 THR A N 1
ATOM 575 C CA . THR A 1 74 ? -14.549 20.268 7.274 1.00 50.09 74 THR A CA 1
ATOM 576 C C . THR A 1 74 ? -13.131 20.257 7.848 1.00 50.09 74 THR A C 1
ATOM 578 O O . THR A 1 74 ? -12.427 19.245 7.815 1.00 50.09 74 THR A O 1
ATOM 581 N N . LYS A 1 75 ? -12.687 21.394 8.405 1.00 48.00 75 LYS A N 1
ATOM 582 C CA . LYS A 1 75 ? -11.360 21.525 9.043 1.00 48.00 75 LYS A CA 1
ATOM 583 C C . LYS A 1 75 ? -11.134 20.501 10.172 1.00 48.00 75 LYS A C 1
ATOM 585 O O . LYS A 1 75 ? -9.992 20.113 10.406 1.00 48.00 75 LYS A O 1
ATOM 590 N N . ASP A 1 76 ? -12.215 20.007 10.776 1.00 47.59 76 ASP A N 1
ATOM 591 C CA . ASP A 1 76 ? -12.230 19.013 11.859 1.00 47.59 76 ASP A CA 1
ATOM 592 C C . ASP A 1 76 ? -12.295 17.549 11.372 1.00 47.59 76 ASP A C 1
ATOM 594 O O . ASP A 1 76 ? -12.347 16.619 12.173 1.00 47.59 76 ASP A O 1
ATOM 598 N N . GLY A 1 77 ? -12.267 17.324 10.056 1.00 54.06 77 GLY A N 1
ATOM 599 C CA . GLY A 1 77 ? -12.461 16.019 9.417 1.00 54.06 77 GLY A CA 1
ATOM 600 C C . GLY A 1 77 ? -11.236 15.451 8.692 1.00 54.06 77 GLY A C 1
ATOM 601 O O . GLY A 1 77 ? -11.322 14.468 7.957 1.00 54.06 77 GLY A O 1
ATOM 602 N N . GLY A 1 78 ? -10.068 16.076 8.859 1.00 67.69 78 GLY A N 1
ATOM 603 C CA . GLY A 1 78 ? -8.840 15.629 8.206 1.00 67.69 78 GLY A CA 1
ATOM 604 C C . GLY A 1 78 ? -8.381 14.244 8.685 1.00 67.69 78 GLY A C 1
ATOM 605 O O . GLY A 1 78 ? -8.620 13.849 9.825 1.00 67.69 78 GLY A O 1
ATOM 606 N N . ARG A 1 79 ? -7.615 13.525 7.848 1.00 73.19 79 ARG A N 1
ATOM 607 C CA . ARG A 1 79 ? -7.114 12.159 8.143 1.00 73.19 79 ARG A CA 1
ATOM 608 C C . ARG A 1 79 ? -6.466 12.005 9.528 1.00 73.19 79 ARG A C 1
ATOM 610 O O . ARG A 1 79 ? -6.532 10.933 10.112 1.00 73.19 79 ARG A O 1
ATOM 617 N N . LYS A 1 80 ? -5.808 13.057 10.036 1.00 75.88 80 LYS A N 1
ATOM 618 C CA . LYS A 1 80 ? -5.200 13.072 11.378 1.00 75.88 80 LYS A CA 1
ATOM 619 C C . LYS A 1 80 ? -6.246 12.972 12.492 1.00 75.88 80 LYS A C 1
ATOM 621 O O . LYS A 1 80 ? -6.014 12.235 13.437 1.00 75.88 80 LYS A O 1
ATOM 626 N N . GLN A 1 81 ? -7.366 13.681 12.364 1.00 75.88 81 GLN A N 1
ATOM 627 C CA . GLN A 1 81 ? -8.427 13.708 13.369 1.00 75.88 81 GLN A CA 1
ATOM 628 C C . GLN A 1 81 ? -9.245 12.412 13.352 1.00 75.88 81 GLN A C 1
ATOM 630 O O . GLN A 1 81 ? -9.576 11.890 14.411 1.00 75.88 81 GLN A O 1
ATOM 635 N N . MET A 1 82 ? -9.490 11.838 12.166 1.00 78.31 82 MET A N 1
ATOM 636 C CA . MET A 1 82 ? -10.193 10.553 12.040 1.00 78.31 82 MET A CA 1
ATOM 637 C C . MET A 1 82 ? -9.476 9.433 12.801 1.00 78.31 82 MET A C 1
ATOM 639 O O . MET A 1 82 ? -10.109 8.695 13.541 1.00 78.31 82 MET A O 1
ATOM 643 N N . VAL A 1 83 ? -8.144 9.354 12.709 1.00 79.00 83 VAL A N 1
ATOM 644 C CA . VAL A 1 83 ? -7.347 8.329 13.416 1.00 79.00 83 VAL A CA 1
ATOM 645 C C . VAL A 1 83 ? -7.366 8.493 14.941 1.00 79.00 83 VAL A C 1
ATOM 647 O O . VAL A 1 83 ? -7.000 7.565 15.657 1.00 79.00 83 VAL A O 1
ATOM 650 N N . LEU A 1 84 ? -7.805 9.639 15.468 1.00 83.38 84 LEU A N 1
ATOM 651 C CA . LEU A 1 84 ? -7.981 9.823 16.910 1.00 83.38 84 LEU A CA 1
ATOM 652 C C . LEU A 1 84 ? -9.300 9.234 17.422 1.00 83.38 84 LEU A C 1
ATOM 654 O O . LEU A 1 84 ? -9.398 8.968 18.616 1.00 83.38 84 LEU A O 1
ATOM 658 N N . GLN A 1 85 ? -10.282 8.993 16.546 1.00 85.44 85 GLN A N 1
ATOM 659 C CA . GLN A 1 85 ? -11.532 8.332 16.915 1.00 85.44 85 GLN A CA 1
ATOM 660 C C . GLN A 1 85 ? -11.254 6.860 17.226 1.00 85.44 85 GLN A C 1
ATOM 662 O O . GLN A 1 85 ? -10.703 6.146 16.389 1.00 85.44 85 GLN A O 1
ATOM 667 N N . ASP A 1 86 ? -11.651 6.395 18.410 1.00 82.94 86 ASP A N 1
ATOM 668 C CA . ASP A 1 86 ? -11.294 5.058 18.899 1.00 82.94 86 ASP A CA 1
ATOM 669 C C . ASP A 1 86 ? -11.699 3.937 17.926 1.00 82.94 86 ASP A C 1
ATOM 671 O O . ASP A 1 86 ? -10.891 3.051 17.647 1.00 82.94 86 ASP A O 1
ATOM 675 N N . GLY A 1 87 ? -12.898 4.014 17.335 1.00 89.56 87 GLY A N 1
ATOM 676 C CA . GLY A 1 87 ? -13.367 3.034 16.347 1.00 89.56 87 GLY A CA 1
ATOM 677 C C . GLY A 1 87 ? -12.532 3.019 15.062 1.00 89.56 87 GLY A C 1
ATOM 678 O O . GLY A 1 87 ? -12.134 1.955 14.589 1.00 89.56 87 GLY A O 1
ATOM 679 N N . PHE A 1 88 ? -12.189 4.195 14.530 1.00 91.94 88 PHE A N 1
ATOM 680 C CA . PHE A 1 88 ? -11.357 4.298 13.330 1.00 91.94 88 PHE A CA 1
ATOM 681 C C . PHE A 1 88 ? -9.916 3.866 13.600 1.00 91.94 88 PHE A C 1
ATOM 683 O O . PHE A 1 88 ? -9.302 3.200 12.769 1.00 91.94 88 PHE A O 1
ATOM 690 N N . ARG A 1 89 ? -9.366 4.217 14.769 1.00 92.25 89 ARG A N 1
ATOM 691 C CA . ARG A 1 89 ? -8.022 3.804 15.182 1.00 92.25 89 ARG A CA 1
ATOM 692 C C . ARG A 1 89 ? -7.903 2.286 15.215 1.00 92.25 89 ARG A C 1
ATOM 694 O O . ARG A 1 89 ? -6.960 1.750 14.639 1.00 92.25 89 ARG A O 1
ATOM 701 N N . THR A 1 90 ? -8.867 1.607 15.837 1.00 94.81 90 THR A N 1
ATOM 702 C CA . THR A 1 90 ? -8.917 0.140 15.881 1.00 94.81 90 THR A CA 1
ATOM 703 C C . THR A 1 90 ? -8.999 -0.446 14.474 1.00 94.81 90 THR A C 1
ATOM 705 O O . THR A 1 90 ? -8.139 -1.246 14.108 1.00 94.81 90 THR A O 1
ATOM 708 N N . ALA A 1 91 ? -9.926 0.037 13.638 1.00 95.94 91 ALA A N 1
ATOM 709 C CA . ALA A 1 91 ? -10.054 -0.414 12.250 1.00 95.94 91 ALA A CA 1
ATOM 710 C C . ALA A 1 91 ? -8.771 -0.182 11.425 1.00 95.94 91 ALA A C 1
ATOM 712 O O . ALA A 1 91 ? -8.405 -0.994 10.577 1.00 95.94 91 ALA A O 1
ATOM 713 N N . PHE A 1 92 ? -8.044 0.908 11.681 1.00 95.81 92 PHE A N 1
ATOM 714 C CA . PHE A 1 92 ? -6.778 1.212 11.016 1.00 95.81 92 PHE A CA 1
ATOM 715 C C . PHE A 1 92 ? -5.634 0.284 11.451 1.00 95.81 92 PHE A C 1
ATOM 717 O O . PHE A 1 92 ? -4.843 -0.148 10.607 1.00 95.81 92 PHE A O 1
ATOM 724 N N . GLU A 1 93 ? -5.538 -0.065 12.736 1.00 95.94 93 GLU A N 1
ATOM 725 C CA . GLU A 1 93 ? -4.578 -1.072 13.210 1.00 95.94 93 GLU A CA 1
ATOM 726 C C . GLU A 1 93 ? -4.895 -2.467 12.652 1.00 95.94 93 GLU A C 1
ATOM 728 O O . GLU A 1 93 ? -3.998 -3.158 12.158 1.00 95.94 93 GLU A O 1
ATOM 733 N N . GLU A 1 94 ? -6.171 -2.853 12.645 1.00 97.25 94 GLU A N 1
ATOM 734 C CA . GLU A 1 94 ? -6.641 -4.107 12.051 1.00 97.25 94 GLU A CA 1
ATOM 735 C C . GLU A 1 94 ? -6.350 -4.167 10.550 1.00 97.25 94 GLU A C 1
ATOM 737 O O . GLU A 1 94 ? -5.842 -5.176 10.058 1.00 97.25 94 GLU A O 1
ATOM 742 N N . ALA A 1 95 ? -6.566 -3.067 9.825 1.00 97.62 95 ALA A N 1
ATOM 743 C CA . ALA A 1 95 ? -6.239 -2.964 8.410 1.00 97.62 95 ALA A CA 1
ATOM 744 C C . ALA A 1 95 ? -4.736 -3.154 8.144 1.00 97.62 95 ALA A C 1
ATOM 746 O O . ALA A 1 95 ? -4.358 -3.897 7.237 1.00 97.62 95 ALA A O 1
ATOM 747 N N . LYS A 1 96 ? -3.852 -2.550 8.952 1.00 97.38 96 LYS A N 1
ATOM 748 C CA . LYS A 1 96 ? -2.397 -2.772 8.837 1.00 97.38 96 LYS A CA 1
ATOM 749 C C . LYS A 1 96 ? -2.024 -4.231 9.113 1.00 97.38 96 LYS A C 1
ATOM 751 O O . LYS A 1 96 ? -1.178 -4.791 8.409 1.00 97.38 96 LYS A O 1
ATOM 756 N N . ALA A 1 97 ? -2.663 -4.858 10.102 1.00 96.94 97 ALA A N 1
ATOM 757 C CA . ALA A 1 97 ? -2.470 -6.272 10.407 1.00 96.94 97 ALA A CA 1
ATOM 758 C C . ALA A 1 97 ? -2.972 -7.189 9.276 1.00 96.94 97 ALA A C 1
ATOM 760 O O . ALA A 1 97 ? -2.294 -8.164 8.951 1.00 96.94 97 ALA A O 1
ATOM 761 N N . ARG A 1 98 ? -4.103 -6.855 8.639 1.00 97.19 98 ARG A N 1
ATOM 762 C CA . ARG A 1 98 ? -4.635 -7.535 7.447 1.00 97.19 98 ARG A CA 1
ATOM 763 C C . ARG A 1 98 ? -3.654 -7.432 6.281 1.00 97.19 98 ARG A C 1
ATOM 765 O O . ARG A 1 98 ? -3.209 -8.457 5.775 1.00 97.19 98 ARG A O 1
ATOM 772 N N . ILE A 1 99 ? -3.200 -6.221 5.944 1.00 97.44 99 ILE A N 1
ATOM 773 C CA . ILE A 1 99 ? -2.226 -5.987 4.862 1.00 97.44 99 ILE A CA 1
ATOM 774 C C . ILE A 1 99 ? -0.932 -6.779 5.077 1.00 97.44 99 ILE A C 1
ATOM 776 O O . ILE A 1 99 ? -0.377 -7.319 4.125 1.00 97.44 99 ILE A O 1
ATOM 780 N N . ARG A 1 100 ? -0.456 -6.914 6.322 1.00 96.69 100 ARG A N 1
ATOM 781 C CA . ARG A 1 100 ? 0.739 -7.718 6.638 1.00 96.69 100 ARG A CA 1
ATOM 782 C C . ARG A 1 100 ? 0.611 -9.190 6.212 1.00 96.69 100 ARG A C 1
ATOM 784 O O . ARG A 1 100 ? 1.623 -9.841 5.965 1.00 96.69 100 ARG A O 1
ATOM 791 N N . ARG A 1 101 ? -0.609 -9.731 6.188 1.00 96.38 101 ARG A N 1
ATOM 792 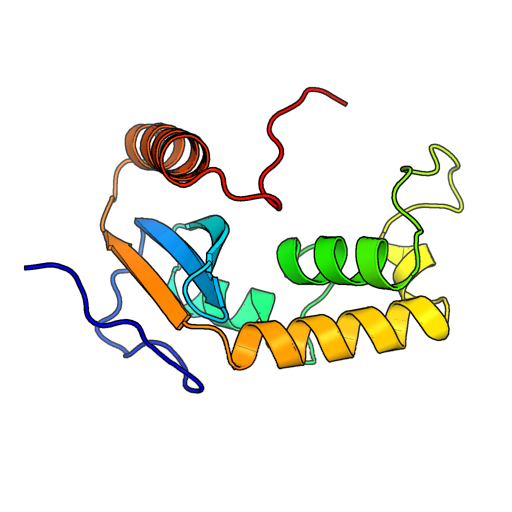C CA . ARG A 1 101 ? -0.896 -11.128 5.826 1.00 96.38 101 ARG A CA 1
ATOM 793 C C . ARG A 1 101 ? -1.182 -11.302 4.333 1.00 96.38 101 ARG A C 1
ATOM 795 O O . ARG A 1 101 ? -1.225 -12.436 3.867 1.00 96.38 101 ARG A O 1
ATOM 802 N N . MET A 1 102 ? -1.353 -10.207 3.591 1.00 97.12 102 MET A N 1
ATOM 803 C CA . MET A 1 102 ? -1.616 -10.240 2.156 1.00 97.12 102 MET A 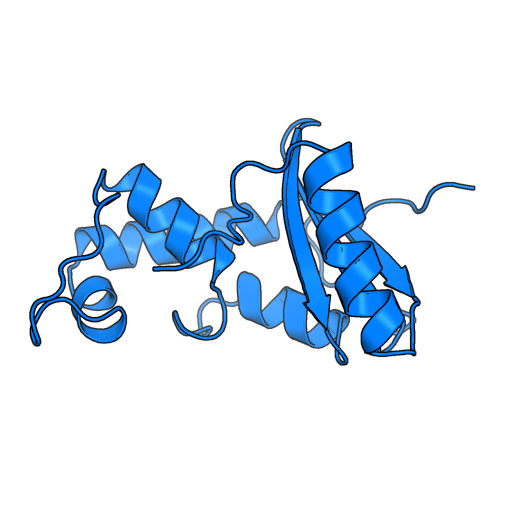CA 1
ATOM 804 C C . MET A 1 102 ? -0.409 -10.746 1.364 1.00 97.12 102 MET A C 1
ATOM 806 O O . MET A 1 102 ? 0.746 -10.643 1.784 1.00 97.12 102 MET A O 1
ATOM 810 N N . SER A 1 103 ? -0.694 -11.250 0.168 1.00 97.00 103 SER A N 1
ATOM 811 C CA . SER A 1 103 ? 0.316 -11.521 -0.847 1.00 97.00 103 SER A CA 1
ATOM 812 C C . SER A 1 103 ? 0.860 -10.207 -1.394 1.00 97.00 103 SER A C 1
ATOM 814 O O . SER A 1 103 ? 0.102 -9.397 -1.925 1.00 97.00 103 SER A O 1
ATOM 816 N N . TYR A 1 104 ? 2.172 -10.016 -1.298 1.00 97.38 104 TYR A N 1
ATOM 817 C CA . TYR A 1 104 ? 2.882 -8.867 -1.839 1.00 97.38 104 TYR A CA 1
ATOM 818 C C . TYR A 1 104 ? 3.667 -9.264 -3.089 1.00 97.38 104 TYR A C 1
ATOM 820 O O . TYR A 1 104 ? 4.550 -10.126 -3.050 1.00 97.38 104 TYR A O 1
ATOM 828 N N . ARG A 1 105 ? 3.338 -8.618 -4.206 1.00 96.94 105 ARG A N 1
ATOM 829 C CA . ARG A 1 105 ? 4.022 -8.739 -5.496 1.00 96.94 105 ARG A CA 1
ATOM 830 C C . ARG A 1 105 ? 4.646 -7.396 -5.877 1.00 96.94 105 ARG A C 1
ATOM 832 O O . ARG A 1 105 ? 4.165 -6.354 -5.451 1.00 96.94 105 ARG A O 1
ATOM 839 N N . PHE A 1 106 ? 5.715 -7.413 -6.659 1.00 97.31 106 PHE A N 1
ATOM 840 C CA . PHE A 1 106 ? 6.419 -6.251 -7.173 1.00 97.31 106 PHE A CA 1
ATOM 841 C C . PHE A 1 106 ? 7.187 -6.565 -8.460 1.00 97.31 106 PHE A C 1
ATOM 843 O O . PHE A 1 106 ? 7.717 -7.658 -8.640 1.00 97.31 106 PHE A O 1
ATOM 850 N N . VAL A 1 107 ? 7.298 -5.570 -9.328 1.00 96.88 107 VAL A N 1
ATOM 851 C CA . VAL A 1 107 ? 8.129 -5.609 -10.533 1.00 96.88 107 VAL A CA 1
ATOM 852 C C . VAL A 1 107 ? 9.028 -4.384 -10.545 1.00 96.88 107 VAL A C 1
ATOM 854 O O . VAL A 1 107 ? 8.601 -3.296 -10.151 1.00 96.88 107 VAL A O 1
ATOM 857 N N . GLU A 1 108 ? 10.282 -4.575 -10.945 1.00 97.69 108 GLU A N 1
ATOM 858 C CA . GLU A 1 108 ? 11.224 -3.474 -11.103 1.00 97.69 108 GLU A CA 1
ATOM 859 C C . GLU A 1 108 ? 10.817 -2.592 -12.282 1.00 97.69 108 GLU A C 1
ATOM 861 O O . GLU A 1 108 ? 10.550 -3.077 -13.377 1.00 97.69 108 GLU A O 1
ATOM 866 N N . GLU A 1 109 ? 10.794 -1.287 -12.043 1.00 97.81 109 GLU A N 1
ATOM 867 C CA . GLU A 1 109 ? 10.755 -0.267 -13.085 1.00 97.81 109 GLU A CA 1
ATOM 868 C C . GLU A 1 109 ? 11.441 0.969 -12.501 1.00 97.81 109 GLU A C 1
ATOM 870 O O . GLU A 1 109 ? 11.052 1.467 -11.443 1.00 97.81 109 GLU A O 1
ATOM 875 N N . ALA A 1 110 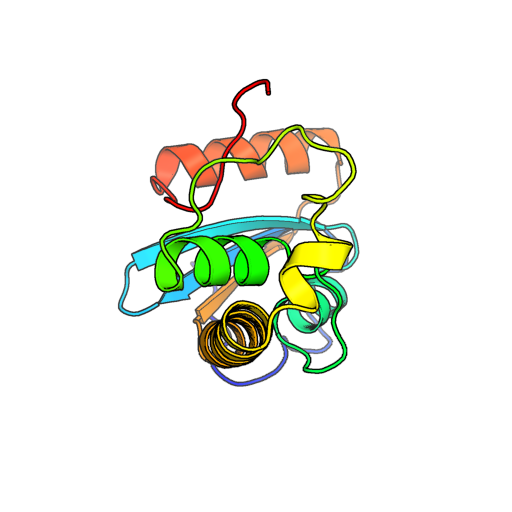? 12.525 1.419 -13.124 1.00 97.00 110 ALA A N 1
ATOM 876 C CA . ALA A 1 110 ? 13.358 2.497 -12.595 1.00 97.00 110 ALA A CA 1
ATOM 877 C C . ALA A 1 110 ? 12.885 3.877 -13.066 1.00 97.00 110 ALA A C 1
ATOM 879 O O . ALA A 1 110 ? 12.988 4.859 -12.323 1.00 97.00 110 ALA A O 1
ATOM 880 N N . ASP A 1 111 ? 12.317 3.954 -14.269 1.00 98.19 111 ASP A N 1
ATOM 881 C CA . ASP A 1 111 ? 11.854 5.210 -14.841 1.00 98.19 111 ASP A CA 1
ATOM 882 C C . ASP A 1 111 ? 10.541 5.663 -14.184 1.00 98.19 111 ASP A C 1
ATOM 884 O O . ASP A 1 111 ? 9.568 4.914 -14.095 1.00 98.19 111 ASP A O 1
ATOM 888 N N . GLN A 1 112 ? 10.491 6.910 -13.707 1.00 97.56 112 GLN A N 1
ATOM 889 C CA . GLN A 1 112 ? 9.335 7.416 -12.951 1.00 97.56 112 GLN A CA 1
ATOM 890 C C . GLN A 1 112 ? 8.062 7.511 -13.794 1.00 97.56 112 GLN A C 1
ATOM 892 O O . GLN A 1 112 ? 6.960 7.320 -13.267 1.00 97.56 112 GLN A O 1
ATOM 897 N N . THR A 1 113 ? 8.209 7.816 -15.082 1.00 98.06 113 THR A N 1
ATOM 898 C CA . THR A 1 113 ? 7.093 7.955 -16.018 1.00 98.06 113 THR A CA 1
ATOM 899 C C . THR A 1 113 ? 6.520 6.581 -16.330 1.00 98.06 113 THR A C 1
ATOM 901 O O . THR A 1 113 ? 5.310 6.383 -16.227 1.00 98.06 113 THR A O 1
ATOM 904 N N . ARG A 1 114 ? 7.383 5.596 -16.603 1.00 98.38 114 ARG A N 1
ATOM 905 C CA . ARG A 1 114 ? 6.975 4.199 -16.794 1.00 98.38 114 ARG A CA 1
ATOM 906 C C . ARG A 1 114 ? 6.376 3.597 -15.531 1.00 98.38 114 ARG A C 1
ATOM 908 O O . ARG A 1 114 ? 5.361 2.922 -15.635 1.00 98.38 114 ARG A O 1
ATOM 915 N N . GLN A 1 115 ? 6.911 3.897 -14.344 1.00 97.88 115 GLN A N 1
ATOM 916 C CA . GLN A 1 115 ? 6.287 3.490 -13.080 1.00 97.88 115 GLN A CA 1
ATOM 917 C C . GLN A 1 115 ? 4.865 4.046 -12.941 1.00 97.88 115 GLN A C 1
ATOM 919 O O . GLN A 1 115 ? 3.981 3.323 -12.495 1.00 97.88 115 GLN A O 1
ATOM 924 N N . ALA A 1 116 ? 4.645 5.320 -13.295 1.00 97.69 116 ALA A N 1
ATOM 925 C CA . ALA A 1 116 ? 3.317 5.941 -13.249 1.00 97.69 116 ALA A CA 1
ATOM 926 C C . ALA A 1 116 ? 2.343 5.235 -14.197 1.00 97.69 116 ALA A C 1
ATOM 928 O O . ALA A 1 116 ? 1.241 4.859 -13.804 1.00 97.69 116 ALA A O 1
ATOM 929 N N . LEU A 1 117 ? 2.783 5.040 -15.443 1.00 98.19 117 LEU A N 1
ATOM 930 C CA . LEU A 1 117 ? 1.999 4.382 -16.478 1.00 98.19 117 LEU A CA 1
ATOM 931 C C . LEU A 1 117 ? 1.672 2.938 -16.088 1.00 98.19 117 LEU A C 1
ATOM 933 O O . LEU A 1 117 ? 0.535 2.504 -16.244 1.00 98.19 117 LEU A O 1
ATOM 937 N N . LEU A 1 118 ? 2.649 2.211 -15.546 1.00 98.06 118 LEU A N 1
ATOM 938 C CA . LEU A 1 118 ? 2.489 0.826 -15.125 1.00 98.06 118 LEU A CA 1
ATOM 939 C C . LEU A 1 118 ? 1.576 0.697 -13.901 1.00 98.06 118 LEU A C 1
ATOM 941 O O . LEU A 1 118 ? 0.744 -0.200 -13.874 1.00 98.06 118 LEU A O 1
ATOM 945 N N . GLU A 1 119 ? 1.685 1.586 -12.910 1.00 98.00 119 GLU A N 1
ATOM 946 C CA . GLU A 1 119 ? 0.768 1.631 -11.760 1.00 98.00 119 GLU A CA 1
ATOM 947 C C . GLU A 1 119 ? -0.687 1.767 -12.228 1.00 98.00 119 GLU A C 1
ATOM 949 O O . GLU A 1 119 ? -1.543 0.981 -11.815 1.00 98.00 119 GLU A O 1
ATOM 954 N N . LEU A 1 120 ? -0.945 2.713 -13.138 1.00 97.62 120 LEU A N 1
ATOM 955 C CA . LEU A 1 120 ? -2.270 2.924 -13.715 1.00 97.62 120 LEU A CA 1
ATOM 956 C C . LEU A 1 120 ? -2.723 1.704 -14.527 1.00 97.62 120 LEU A C 1
ATOM 958 O O . LEU A 1 120 ? -3.803 1.175 -14.278 1.00 97.62 120 LEU A O 1
ATOM 962 N N . TYR A 1 121 ? -1.885 1.213 -15.441 1.00 97.81 121 TYR A N 1
ATOM 963 C CA . TYR A 1 121 ? -2.194 0.042 -16.261 1.00 97.81 121 TYR A CA 1
ATOM 964 C C . TYR A 1 121 ? -2.557 -1.178 -15.409 1.00 97.81 121 TYR A C 1
ATOM 966 O O . TYR A 1 121 ? -3.579 -1.809 -15.655 1.00 97.81 121 TYR A O 1
ATOM 974 N N . VAL A 1 122 ? -1.762 -1.492 -14.380 1.00 97.75 122 VAL A N 1
ATOM 975 C CA . VAL A 1 122 ? -2.012 -2.642 -13.498 1.00 97.75 122 VAL A CA 1
ATOM 976 C C . VAL A 1 122 ? -3.300 -2.446 -12.698 1.00 97.75 122 VAL A C 1
ATOM 978 O O . VAL A 1 122 ? -4.047 -3.405 -12.539 1.00 97.75 122 VAL A O 1
ATOM 981 N N . SER A 1 123 ? -3.597 -1.228 -12.231 1.00 97.69 123 SER A N 1
ATOM 982 C CA . SER A 1 123 ? -4.862 -0.966 -11.529 1.00 97.69 123 SER A CA 1
ATOM 983 C C . SER A 1 123 ? -6.096 -1.169 -12.413 1.00 97.69 123 SER A C 1
ATOM 985 O O . SER A 1 123 ? -7.091 -1.702 -11.931 1.00 97.69 123 SER A O 1
ATOM 987 N N . ILE A 1 124 ? -6.013 -0.803 -13.699 1.00 96.94 124 ILE A N 1
ATOM 988 C CA . ILE A 1 124 ? -7.088 -0.997 -14.681 1.00 96.94 124 ILE A CA 1
ATOM 989 C C . ILE A 1 124 ? -7.208 -2.481 -15.028 1.00 96.94 124 ILE A C 1
ATOM 991 O O . ILE A 1 124 ? -8.283 -3.055 -14.922 1.00 96.94 124 ILE A O 1
ATOM 995 N N . ALA A 1 125 ? -6.098 -3.114 -15.413 1.00 97.81 125 ALA A N 1
ATOM 996 C CA . ALA A 1 125 ? -6.083 -4.494 -15.887 1.00 97.81 125 ALA A CA 1
ATOM 997 C C . ALA A 1 125 ? -6.485 -5.516 -14.811 1.00 97.81 125 ALA A C 1
ATOM 999 O O . ALA A 1 125 ? -6.952 -6.598 -15.152 1.00 97.81 125 ALA A O 1
ATOM 1000 N N . LEU A 1 126 ? -6.261 -5.198 -13.532 1.00 96.75 126 LEU A N 1
ATOM 1001 C CA . LEU A 1 126 ? -6.614 -6.054 -12.396 1.00 96.75 126 LEU A CA 1
ATOM 1002 C C . LEU A 1 126 ? -7.836 -5.553 -11.614 1.00 96.75 126 LEU A C 1
ATOM 1004 O O . LEU A 1 126 ? -8.134 -6.129 -10.571 1.00 96.75 126 LEU A O 1
ATOM 1008 N N . GLU A 1 127 ? -8.486 -4.480 -12.078 1.00 96.19 127 GLU A N 1
ATOM 1009 C CA . GLU A 1 127 ? -9.690 -3.887 -11.477 1.00 96.19 127 GLU A CA 1
ATOM 1010 C C . GLU A 1 127 ? -9.573 -3.674 -9.957 1.00 96.19 127 GLU A C 1
ATOM 1012 O O . GLU A 1 127 ? -10.482 -3.965 -9.182 1.00 96.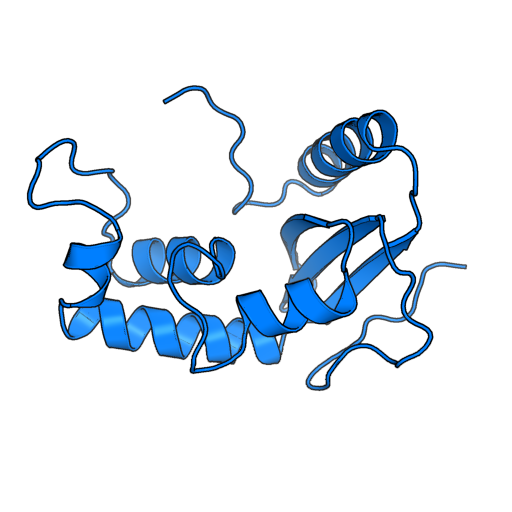19 127 GLU A O 1
ATOM 1017 N N . THR A 1 128 ? -8.418 -3.179 -9.501 1.00 97.06 128 THR A N 1
ATOM 1018 C CA . THR A 1 128 ? -8.124 -3.125 -8.064 1.00 97.06 128 THR A CA 1
ATOM 1019 C C . THR A 1 128 ? -9.014 -2.101 -7.344 1.00 97.06 128 THR A C 1
ATOM 1021 O O . THR A 1 128 ? -8.872 -0.902 -7.608 1.00 97.06 128 THR A O 1
ATOM 1024 N N . PRO A 1 129 ? -9.872 -2.511 -6.390 1.00 95.44 129 PRO A N 1
ATOM 1025 C CA . PRO A 1 129 ? -10.945 -1.666 -5.860 1.00 95.44 129 PRO A CA 1
ATOM 1026 C C . PRO A 1 129 ? -10.456 -0.519 -4.968 1.00 95.44 129 PRO A C 1
ATOM 1028 O O . PRO A 1 129 ? -11.158 0.471 -4.781 1.00 95.44 129 PRO A O 1
ATOM 1031 N N . TYR A 1 130 ? -9.240 -0.611 -4.416 1.00 95.25 130 TYR A N 1
ATOM 1032 C CA . TYR A 1 130 ? -8.694 0.416 -3.524 1.00 95.25 130 TYR A CA 1
ATOM 1033 C C . TYR A 1 130 ? -7.710 1.362 -4.212 1.00 95.25 130 TYR A C 1
ATOM 1035 O O . TYR A 1 130 ? -7.024 2.128 -3.525 1.00 95.25 130 TYR A O 1
ATOM 1043 N N . ASN A 1 131 ? -7.671 1.373 -5.542 1.00 94.06 131 ASN A N 1
ATOM 1044 C CA . ASN A 1 131 ? -7.012 2.401 -6.338 1.00 94.06 131 ASN A CA 1
ATOM 1045 C C . ASN A 1 131 ? -8.051 3.422 -6.807 1.00 94.06 131 ASN A C 1
ATOM 1047 O O . ASN A 1 131 ? -9.110 3.061 -7.290 1.00 94.06 131 ASN A O 1
ATOM 1051 N N . ASP A 1 132 ? -7.764 4.710 -6.621 1.00 83.38 132 ASP A N 1
ATOM 1052 C CA . ASP A 1 132 ? -8.631 5.793 -7.094 1.00 83.38 132 ASP A CA 1
ATOM 1053 C C . ASP A 1 132 ? -7.747 6.890 -7.679 1.00 83.38 132 ASP A C 1
ATOM 1055 O O . ASP A 1 132 ? -6.821 7.353 -7.003 1.00 83.38 132 ASP A O 1
ATOM 1059 N N . PHE A 1 133 ? -8.033 7.241 -8.930 1.00 82.12 133 PHE A N 1
ATOM 1060 C CA . PHE A 1 133 ? -7.356 8.266 -9.723 1.00 82.12 133 PHE A CA 1
ATOM 1061 C C . PHE A 1 133 ? -8.315 9.393 -10.128 1.00 82.12 133 PHE A C 1
ATOM 1063 O O . PHE A 1 133 ? -7.946 10.241 -10.939 1.00 82.12 133 PHE A O 1
ATOM 1070 N N . ASN A 1 134 ? -9.535 9.408 -9.579 1.00 77.00 134 ASN A N 1
ATOM 1071 C CA . ASN A 1 134 ? -10.472 10.498 -9.796 1.00 77.00 134 ASN A CA 1
ATOM 1072 C C . ASN A 1 134 ? -9.925 11.805 -9.213 1.00 77.00 134 ASN A C 1
ATOM 1074 O O . ASN A 1 134 ? -9.162 11.829 -8.241 1.00 77.00 134 ASN A O 1
ATOM 1078 N N . THR A 1 135 ? -10.332 12.909 -9.825 1.00 62.50 135 THR A N 1
ATOM 1079 C CA . THR A 1 135 ? -10.041 14.256 -9.341 1.00 62.50 135 THR A CA 1
ATOM 1080 C C . THR A 1 135 ? -11.058 14.630 -8.261 1.00 62.50 135 THR A C 1
ATOM 1082 O O . THR A 1 135 ? -12.256 14.621 -8.541 1.00 62.50 135 THR A O 1
ATOM 1085 N N . HIS A 1 136 ? -10.571 14.941 -7.056 1.00 55.38 136 HIS A N 1
ATOM 1086 C CA . HIS A 1 136 ? -11.348 15.377 -5.882 1.00 55.38 136 HIS A CA 1
ATOM 1087 C C . HIS A 1 136 ? -11.178 16.867 -5.604 1.00 55.38 136 HIS A C 1
ATOM 1089 O O . HIS A 1 136 ? -10.087 17.391 -5.932 1.00 55.38 136 HIS A O 1
#

Organism: NCBI:txid1120045

Foldseek 3Di:
DFDDWDFLDQDDPPPQQWAKKWWADPNATAAIDTDSGQSVLLCLQQPLPRACVSNVLLLCQLCVVVVVNDQPPDPCRDSVNQCVPPSSVVSSNVSSNVSSRTTMDTDDDDDPVVRVVVRVVCCVVRVHPSDDPDDD

Secondary structure (DSSP, 8-state):
-PPPPEESSPPPTTS-SSEEEEEEETTEEEEEEEESSHHHHHHHHH-TT--TTT-HHHHHHHHHHTT--S---STT-SHHHHTTSHHHHHHHHHHHHHHHHSEEEEEE---HHHHHHHHHHHHHHTT-TT------

InterPro domains:
  IPR035901 GIY-YIG endonuclease superfamily [G3DSA:3.40.1440.10] (13-86)

pLDDT: mean 90.01, std 12.29, range [47.59, 98.38]